Protein AF-A0A7V5U474-F1 (afdb_monomer)

Secondary structure (DSSP, 8-state):
-HHHHHHHHHHHHHHHHHHHHHHTTTS-HHHHHT--PPPPPPPSSTT-GGGG-EEEE--TT--HHHHHHHHHHHHHHT-SEEEEEGGGHHHHHHHTTT-SPEEEEESSTTT--S-HHHHHHHHHHHHHTT-

Radius of gyration: 19.04 Å; Cα contacts (8 Å, |Δi|>4): 160; chains: 1; bounding box: 46×39×51 Å

Mean predicted aligned error: 8.3 Å

Foldseek 3Di:
DVVVVVVVVVVVVVVVVVVVVVLCVVVPVVVVVPQDDAAFDDDPDPVLCQSVDAQEDEPPPQDLVNLLVSLVVNQVSVHREYEYALVCLLSSQVSQPPGSYFYDYDFCPDPVPDDPSSRVVSVSSSVVSGD

Nearest PDB structures (foldseek):
  5h91-assembly1_B  TM=9.884E-01  e=5.846E-09  Levilactobacillus brevis
  4xbs-assembly1_B  TM=9.890E-01  e=9.710E-09  Levilactobacillus brevis ATCC 14869 = DSM 20054
  8qps-assembly1_B  TM=9.932E-01  e=2.514E-08  Geobacillus sp.
  3r12-assembly1_B  TM=7.529E-01  e=5.149E-09  Thermotoga maritima
  3oa3-assembly1_A  TM=8.703E-01  e=3.608E-07  Coccidioides immitis

pLDDT: mean 87.11, std 13.23, range [56.41, 98.62]

Solvent-accessible surface area (backbone atoms only — not comparable to full-atom values): 7391 Å² total; per-residue (Å²): 111,74,65,58,53,52,50,54,54,49,51,52,51,50,54,49,52,50,49,52,52,59,58,42,64,74,51,60,64,66,59,66,73,70,56,82,83,78,74,61,47,70,54,91,50,90,86,38,55,38,27,72,35,64,51,70,56,72,61,90,86,62,46,72,69,53,54,51,49,52,42,52,49,30,60,74,62,50,20,15,26,36,34,28,47,46,91,46,26,45,60,40,28,63,67,35,61,96,51,70,36,35,38,38,63,55,64,49,67,90,79,58,81,68,59,72,64,60,38,52,52,47,46,52,50,22,43,76,35,51,63

Structure (mmCIF, N/CA/C/O backbone):
data_AF-A0A7V5U474-F1
#
_entry.id   AF-A0A7V5U474-F1
#
loop_
_ato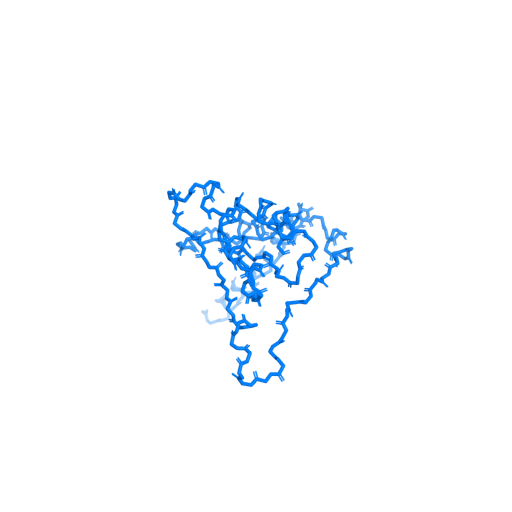m_site.group_PDB
_atom_site.id
_atom_site.type_symbol
_atom_site.label_atom_id
_atom_site.label_alt_id
_atom_site.label_comp_id
_atom_site.label_asym_id
_atom_site.label_entity_id
_atom_site.label_seq_id
_atom_site.pdbx_PDB_ins_code
_atom_site.Cartn_x
_atom_site.Cartn_y
_atom_site.Cartn_z
_atom_site.occupancy
_atom_site.B_iso_or_equiv
_atom_site.auth_seq_id
_atom_site.auth_comp_id
_atom_site.auth_asym_id
_atom_site.auth_atom_id
_atom_site.pdbx_PDB_model_num
ATOM 1 N N . MET A 1 1 ? 22.999 -22.699 -35.856 1.00 69.81 1 MET A N 1
ATOM 2 C CA . MET A 1 1 ? 21.796 -21.844 -35.731 1.00 69.81 1 MET A CA 1
ATOM 3 C C . MET A 1 1 ? 20.975 -22.096 -34.461 1.00 69.81 1 MET A C 1
ATOM 5 O O . MET A 1 1 ? 20.915 -21.202 -33.635 1.00 69.81 1 MET A O 1
ATOM 9 N N . ARG A 1 2 ? 20.341 -23.266 -34.240 1.00 74.50 2 ARG A N 1
ATOM 10 C CA . ARG A 1 2 ? 19.509 -23.494 -33.028 1.00 74.50 2 ARG A CA 1
ATOM 11 C C . ARG A 1 2 ? 20.312 -23.524 -31.719 1.00 74.50 2 ARG A C 1
ATOM 13 O O . ARG A 1 2 ? 19.852 -22.980 -30.723 1.00 74.50 2 ARG A O 1
ATOM 20 N N . GLU A 1 3 ? 21.488 -24.148 -31.722 1.00 76.75 3 GLU A N 1
ATOM 21 C CA . GLU A 1 3 ? 22.343 -24.226 -30.527 1.00 76.75 3 GLU A CA 1
ATOM 22 C C . GLU A 1 3 ? 22.971 -22.875 -30.168 1.00 76.75 3 GLU A C 1
ATOM 24 O O . GLU A 1 3 ? 22.943 -22.491 -29.006 1.00 76.75 3 GLU A O 1
ATOM 29 N N . GLU A 1 4 ? 23.408 -22.098 -31.163 1.00 76.31 4 GLU A N 1
ATOM 30 C CA . GLU A 1 4 ? 23.929 -20.735 -30.964 1.00 76.31 4 GLU A CA 1
ATOM 31 C C . GLU A 1 4 ? 22.885 -19.807 -30.324 1.00 76.31 4 GLU A C 1
ATOM 33 O O . GLU A 1 4 ? 23.200 -19.088 -29.382 1.00 76.31 4 GLU A O 1
ATOM 38 N N . ILE A 1 5 ? 21.620 -19.882 -30.762 1.00 71.88 5 ILE A N 1
ATOM 39 C CA . ILE A 1 5 ? 20.517 -19.104 -30.171 1.00 71.88 5 ILE A CA 1
ATOM 40 C C . ILE A 1 5 ? 20.265 -19.519 -28.714 1.00 71.88 5 ILE A C 1
ATOM 42 O O . ILE A 1 5 ? 20.031 -18.669 -27.856 1.00 71.88 5 ILE A O 1
ATOM 46 N N . LEU A 1 6 ? 20.303 -20.820 -28.407 1.00 69.19 6 LEU A N 1
ATOM 47 C CA . LEU A 1 6 ? 20.119 -21.307 -27.035 1.00 69.19 6 LEU A CA 1
ATOM 48 C C . LEU A 1 6 ? 21.267 -20.872 -26.119 1.00 69.19 6 LEU A C 1
ATOM 50 O O . LEU A 1 6 ? 21.027 -20.528 -24.962 1.00 69.19 6 LEU A O 1
ATOM 54 N N . GLN A 1 7 ? 22.488 -20.843 -26.644 1.00 73.19 7 GLN A N 1
ATOM 55 C CA . GLN A 1 7 ? 23.671 -20.405 -25.919 1.00 73.19 7 GLN A CA 1
ATOM 56 C C . GLN A 1 7 ? 23.636 -18.892 -25.661 1.00 73.19 7 GLN A C 1
ATOM 58 O O . GLN A 1 7 ? 23.848 -18.472 -24.526 1.00 73.19 7 GLN A O 1
ATOM 63 N N . GLU A 1 8 ? 23.240 -18.078 -26.645 1.00 70.25 8 GLU A N 1
ATOM 64 C CA . GLU A 1 8 ? 23.061 -16.628 -26.474 1.00 70.25 8 GLU A CA 1
ATOM 65 C C . GLU A 1 8 ? 21.942 -16.293 -25.466 1.00 70.25 8 GLU A C 1
ATOM 67 O O . GLU A 1 8 ? 22.097 -15.412 -24.620 1.00 70.25 8 GLU A O 1
ATOM 72 N N . LEU A 1 9 ? 20.827 -17.034 -25.488 1.00 63.16 9 LEU A N 1
ATOM 73 C CA . LEU A 1 9 ? 19.745 -16.886 -24.505 1.00 63.16 9 LEU A CA 1
ATOM 74 C C . LEU A 1 9 ? 20.162 -17.317 -23.091 1.00 63.16 9 LEU A C 1
ATOM 76 O O . LEU A 1 9 ? 19.681 -16.735 -22.117 1.00 63.16 9 LEU A O 1
ATOM 80 N N . SER A 1 10 ? 21.029 -18.326 -22.966 1.00 68.06 10 SER A N 1
ATOM 81 C CA . SER A 1 10 ? 21.573 -18.769 -21.676 1.00 68.06 10 SER A CA 1
ATOM 82 C C .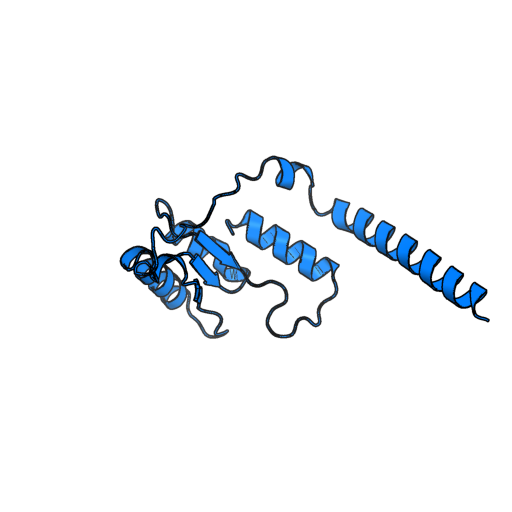 SER A 1 10 ? 22.515 -17.722 -21.085 1.00 68.06 10 SER A C 1
ATOM 84 O O . SER A 1 10 ? 22.336 -17.336 -19.932 1.00 68.06 10 SER A O 1
ATOM 86 N N . VAL A 1 11 ? 23.439 -17.195 -21.896 1.00 72.38 11 VAL A N 1
ATOM 87 C CA . VAL A 1 11 ? 24.363 -16.121 -21.497 1.00 72.38 11 VAL A CA 1
ATOM 88 C C . VAL A 1 11 ? 23.585 -14.875 -21.070 1.00 72.38 11 VAL A C 1
ATOM 90 O O . VAL A 1 11 ? 23.810 -14.352 -19.983 1.00 72.38 11 VAL A O 1
ATOM 93 N N . ARG A 1 12 ? 22.573 -14.456 -21.844 1.00 68.12 12 ARG A N 1
ATOM 94 C CA . ARG A 1 12 ? 21.710 -13.325 -21.458 1.00 68.12 12 ARG A CA 1
ATOM 95 C C . ARG A 1 12 ? 20.947 -13.570 -20.156 1.00 68.12 12 ARG A C 1
ATOM 97 O O . ARG A 1 12 ? 20.745 -12.629 -19.395 1.00 68.12 12 ARG A O 1
ATOM 104 N N . LYS A 1 13 ? 20.496 -14.799 -19.880 1.00 63.06 13 LYS A N 1
ATOM 105 C CA . LYS A 1 13 ? 19.838 -15.131 -18.602 1.00 63.06 13 LYS A CA 1
ATOM 106 C C . LYS A 1 13 ? 20.790 -14.992 -17.417 1.00 63.06 13 LYS A C 1
ATOM 108 O O . LYS A 1 13 ? 20.372 -14.474 -16.382 1.00 63.06 13 LYS A O 1
ATOM 113 N N . GLU A 1 14 ? 22.031 -15.446 -17.562 1.00 65.88 14 GLU A N 1
ATOM 114 C CA . GLU A 1 14 ? 23.060 -15.325 -16.524 1.00 65.88 14 GLU A CA 1
ATOM 115 C C . GLU A 1 14 ? 23.449 -13.860 -16.299 1.00 65.88 14 GLU A C 1
ATOM 117 O O . GLU A 1 14 ? 23.386 -13.392 -15.164 1.00 65.88 14 GLU A O 1
ATOM 122 N N . GLU A 1 15 ? 23.694 -13.093 -17.365 1.00 67.62 15 GLU A N 1
ATOM 123 C CA . GLU A 1 15 ? 23.988 -11.656 -17.279 1.00 67.62 15 GLU A CA 1
ATOM 124 C C . GLU A 1 15 ? 22.850 -10.858 -16.627 1.00 67.62 15 GLU A C 1
ATOM 126 O O . GLU A 1 15 ? 23.096 -9.994 -15.784 1.00 67.62 15 GLU A O 1
ATOM 131 N N . ILE A 1 16 ? 21.591 -11.150 -16.976 1.00 61.38 16 ILE A N 1
ATOM 132 C CA . ILE A 1 16 ? 20.426 -10.528 -16.333 1.00 61.38 16 ILE A CA 1
ATOM 133 C C . ILE A 1 16 ? 20.369 -10.925 -14.856 1.00 61.38 16 ILE A C 1
ATOM 135 O O . ILE A 1 16 ? 20.165 -10.060 -14.011 1.00 61.38 16 ILE A O 1
ATOM 139 N N . SER A 1 17 ? 20.568 -12.202 -14.518 1.00 59.78 17 SER A N 1
ATOM 140 C CA . SER A 1 17 ? 20.565 -12.670 -13.126 1.00 59.78 17 SER A CA 1
ATOM 141 C C . SER A 1 17 ? 21.649 -11.990 -12.287 1.00 59.78 17 SER A C 1
ATOM 143 O O . SER A 1 17 ? 21.394 -11.625 -11.138 1.00 59.78 17 SER A O 1
ATOM 145 N N . ASP A 1 18 ? 22.847 -11.814 -12.836 1.00 66.19 18 ASP A N 1
ATOM 146 C CA . ASP A 1 18 ? 23.967 -11.200 -12.128 1.00 66.19 18 ASP A CA 1
ATOM 147 C C . ASP A 1 18 ? 23.783 -9.688 -11.978 1.00 66.19 18 ASP A C 1
ATOM 149 O O . ASP A 1 18 ? 23.964 -9.173 -10.875 1.00 66.19 18 ASP A O 1
ATOM 153 N N . ARG A 1 19 ? 23.282 -8.992 -13.010 1.00 62.62 19 ARG A N 1
ATOM 154 C CA . ARG A 1 19 ? 22.904 -7.570 -12.910 1.00 62.62 19 ARG A CA 1
ATOM 155 C C . ARG A 1 19 ? 21.774 -7.346 -11.915 1.00 62.62 19 ARG A C 1
ATOM 157 O O . ARG A 1 19 ? 21.907 -6.500 -11.039 1.00 62.62 19 ARG A O 1
ATOM 164 N N . VAL A 1 20 ? 20.725 -8.171 -11.966 1.00 60.16 20 VAL A N 1
ATOM 165 C CA . VAL A 1 20 ? 19.656 -8.192 -10.958 1.00 60.16 20 VAL A CA 1
ATOM 166 C C . VAL A 1 20 ? 20.253 -8.400 -9.567 1.00 60.16 20 VAL A C 1
ATOM 168 O O . VAL A 1 20 ? 19.856 -7.717 -8.632 1.00 60.16 20 VAL A O 1
ATOM 171 N N . ARG A 1 21 ? 21.203 -9.327 -9.389 1.00 61.56 21 ARG A N 1
ATOM 172 C CA . ARG A 1 21 ? 21.815 -9.615 -8.083 1.00 61.56 21 ARG A CA 1
ATOM 173 C C . ARG A 1 21 ? 22.671 -8.455 -7.575 1.00 61.56 21 ARG A C 1
ATOM 175 O O . ARG A 1 21 ? 22.621 -8.183 -6.377 1.00 61.56 21 ARG A O 1
ATOM 182 N N . ASP A 1 22 ? 23.410 -7.788 -8.454 1.00 63.22 22 ASP A N 1
ATOM 183 C CA . ASP A 1 22 ? 24.240 -6.627 -8.138 1.00 63.22 22 ASP A CA 1
ATOM 184 C C . ASP A 1 22 ? 23.406 -5.379 -7.842 1.00 63.22 22 ASP A C 1
ATOM 186 O O . ASP A 1 22 ? 23.665 -4.687 -6.861 1.00 63.22 22 ASP A O 1
ATOM 190 N N . GLU A 1 23 ? 22.339 -5.137 -8.597 1.00 56.41 23 GLU A N 1
ATOM 191 C CA . GLU A 1 23 ? 21.379 -4.061 -8.335 1.00 56.41 23 GLU A CA 1
ATOM 192 C C . GLU A 1 23 ? 20.546 -4.362 -7.077 1.00 56.41 23 GLU A C 1
ATOM 194 O O . GLU A 1 23 ? 20.281 -3.472 -6.272 1.00 56.41 23 GLU A O 1
ATOM 199 N N . LEU A 1 24 ? 20.237 -5.635 -6.805 1.00 56.62 24 LEU A N 1
ATOM 200 C CA . LEU A 1 24 ? 19.668 -6.084 -5.531 1.00 56.62 24 LEU A CA 1
ATOM 201 C C . LEU A 1 24 ? 20.635 -5.922 -4.351 1.00 56.62 24 LEU A C 1
ATOM 203 O O . LEU A 1 24 ? 20.166 -6.033 -3.225 1.00 56.62 24 LEU A O 1
ATOM 207 N N . LYS A 1 25 ? 21.937 -5.643 -4.537 1.00 60.44 25 LYS A N 1
ATOM 208 C CA . LYS A 1 25 ? 22.806 -5.230 -3.413 1.00 60.44 25 LYS A CA 1
ATOM 209 C C . LYS A 1 25 ? 22.398 -3.858 -2.861 1.00 60.44 25 LYS A C 1
ATOM 211 O O . LYS A 1 25 ? 22.679 -3.581 -1.700 1.00 60.44 25 LYS A O 1
ATOM 216 N N . ILE A 1 26 ? 21.702 -3.031 -3.653 1.00 56.56 26 ILE A N 1
ATOM 217 C CA . ILE A 1 26 ? 21.086 -1.763 -3.211 1.00 56.56 26 ILE A CA 1
ATOM 218 C C . ILE A 1 26 ? 19.874 -2.043 -2.308 1.00 56.56 26 ILE A C 1
ATOM 220 O O . ILE A 1 26 ? 19.578 -1.290 -1.378 1.00 56.56 26 ILE A O 1
ATOM 224 N N . ILE A 1 27 ? 19.173 -3.149 -2.558 1.00 62.59 27 ILE A N 1
ATOM 225 C CA . ILE A 1 27 ? 18.064 -3.614 -1.731 1.00 62.59 27 ILE A CA 1
ATOM 226 C C . ILE A 1 27 ? 18.656 -4.434 -0.589 1.00 62.59 27 ILE A C 1
ATOM 228 O O . ILE A 1 27 ? 18.936 -5.623 -0.723 1.00 62.59 27 ILE A O 1
ATOM 232 N N . ASP A 1 28 ? 18.853 -3.780 0.552 1.00 67.00 28 ASP A N 1
ATOM 233 C CA . ASP A 1 28 ? 19.302 -4.439 1.772 1.00 67.00 28 ASP A CA 1
ATOM 234 C C . ASP A 1 28 ? 18.416 -5.658 2.089 1.00 67.00 28 ASP A C 1
ATOM 236 O O . ASP A 1 28 ? 17.275 -5.541 2.535 1.00 67.00 28 ASP A O 1
ATOM 240 N N . ARG A 1 29 ? 18.939 -6.859 1.826 1.00 66.75 29 ARG A N 1
ATOM 241 C CA . ARG A 1 29 ? 18.209 -8.113 2.040 1.00 66.75 29 ARG A CA 1
ATOM 242 C C . ARG A 1 29 ? 18.002 -8.419 3.519 1.00 66.75 29 ARG A C 1
ATOM 244 O O . ARG A 1 29 ? 17.159 -9.261 3.826 1.00 66.75 29 ARG A O 1
ATOM 251 N N . SER A 1 30 ? 18.758 -7.786 4.420 1.00 70.56 30 SER A N 1
ATOM 252 C CA . SER A 1 30 ? 18.538 -7.937 5.860 1.00 70.56 30 SER A CA 1
ATOM 253 C C . SER A 1 30 ? 17.176 -7.363 6.254 1.00 70.56 30 SER A C 1
ATOM 255 O O . SER A 1 30 ? 16.409 -8.044 6.926 1.00 70.56 30 SER A O 1
ATOM 257 N N . PHE A 1 31 ? 16.792 -6.223 5.668 1.00 69.62 31 PHE A N 1
ATOM 258 C CA . PHE A 1 31 ? 15.483 -5.603 5.873 1.00 69.62 31 PHE A CA 1
ATOM 259 C C . PHE A 1 31 ? 14.309 -6.546 5.555 1.00 69.62 31 PHE A C 1
ATOM 261 O O . PHE A 1 31 ? 13.336 -6.593 6.301 1.00 69.62 31 PHE A O 1
ATOM 268 N N . ILE A 1 32 ? 14.398 -7.333 4.475 1.00 68.50 32 ILE A N 1
ATOM 269 C CA . ILE A 1 32 ? 13.326 -8.271 4.095 1.00 68.50 32 ILE A CA 1
ATOM 270 C C . ILE A 1 32 ? 13.161 -9.383 5.142 1.00 68.50 32 ILE A C 1
ATOM 272 O O . ILE A 1 32 ? 12.043 -9.834 5.380 1.00 68.50 32 ILE A O 1
ATOM 276 N N . LYS A 1 33 ? 14.252 -9.830 5.777 1.00 72.75 33 LYS A N 1
ATOM 277 C CA . LYS A 1 33 ? 14.204 -10.897 6.791 1.00 72.75 33 LYS A CA 1
ATOM 278 C C . LYS A 1 33 ? 13.511 -10.452 8.075 1.00 72.75 33 LYS A C 1
ATOM 280 O O . LYS A 1 33 ? 12.851 -11.270 8.709 1.00 72.75 33 LYS A O 1
ATOM 285 N N . ASP A 1 34 ? 13.637 -9.175 8.418 1.00 75.06 34 ASP A N 1
ATOM 286 C CA . ASP A 1 34 ? 13.086 -8.607 9.651 1.00 75.06 34 ASP A CA 1
ATOM 287 C C . ASP A 1 34 ? 11.667 -8.043 9.468 1.00 75.06 34 ASP A C 1
ATOM 289 O O . ASP A 1 34 ? 11.046 -7.554 10.418 1.00 75.06 34 ASP A O 1
ATOM 293 N N . LEU A 1 35 ? 11.126 -8.119 8.247 1.00 74.19 35 LEU A N 1
ATOM 294 C CA . LEU A 1 35 ? 9.812 -7.591 7.926 1.00 74.19 35 LEU A CA 1
ATOM 295 C C . LEU A 1 35 ? 8.709 -8.373 8.654 1.00 74.19 35 LEU A C 1
ATOM 297 O O . LEU A 1 35 ? 8.513 -9.575 8.458 1.00 74.19 35 LEU A O 1
ATOM 301 N N . LYS A 1 36 ? 7.923 -7.666 9.467 1.00 76.56 36 LYS A N 1
ATOM 302 C CA . LYS A 1 36 ? 6.741 -8.230 10.124 1.00 76.56 36 LYS A CA 1
ATOM 303 C C . LYS A 1 36 ? 5.564 -8.229 9.157 1.00 76.56 36 LYS A C 1
ATOM 305 O O . LYS A 1 36 ? 4.873 -7.226 9.009 1.00 76.56 36 LYS A O 1
ATOM 310 N N . ILE A 1 37 ? 5.321 -9.371 8.525 1.00 79.31 37 ILE A N 1
ATOM 311 C CA . ILE A 1 37 ? 4.202 -9.535 7.595 1.00 79.31 37 ILE A CA 1
ATOM 312 C C . ILE A 1 37 ? 2.885 -9.564 8.375 1.00 79.31 37 ILE A C 1
ATOM 314 O O . ILE A 1 37 ? 2.627 -10.477 9.165 1.00 79.31 37 ILE A O 1
ATOM 318 N N . ARG A 1 38 ? 2.027 -8.575 8.117 1.00 84.81 38 ARG A N 1
ATOM 319 C CA . ARG A 1 38 ? 0.630 -8.581 8.559 1.00 84.81 38 ARG A CA 1
ATOM 320 C C . ARG A 1 38 ? -0.209 -9.341 7.536 1.00 84.81 38 ARG A C 1
ATOM 322 O O . ARG A 1 38 ? 0.059 -9.300 6.340 1.00 84.81 38 ARG A O 1
ATOM 329 N N . LYS A 1 39 ? -1.228 -10.055 8.007 1.00 86.00 39 LYS A N 1
ATOM 330 C CA . LYS A 1 39 ? -2.212 -10.700 7.133 1.00 86.00 39 LYS A CA 1
ATOM 331 C C . LYS A 1 39 ? -3.450 -9.823 7.077 1.00 86.00 39 LYS A C 1
ATOM 333 O O . LYS A 1 39 ? -3.920 -9.394 8.128 1.00 86.00 39 LYS A O 1
ATOM 338 N N . ALA A 1 40 ? -3.953 -9.575 5.871 1.00 85.25 40 ALA A N 1
ATOM 339 C CA . ALA A 1 40 ? -5.236 -8.911 5.703 1.00 85.25 40 ALA A CA 1
ATOM 340 C C . ALA A 1 40 ? -6.337 -9.742 6.372 1.00 85.25 40 ALA A C 1
ATOM 342 O O . ALA A 1 40 ? -6.240 -10.977 6.456 1.00 85.25 40 ALA A O 1
ATOM 343 N N . ARG A 1 41 ? -7.379 -9.050 6.836 1.00 86.62 41 ARG A N 1
ATOM 344 C CA . ARG A 1 41 ? -8.610 -9.675 7.320 1.00 86.62 41 ARG A CA 1
ATOM 345 C C . ARG A 1 41 ? -9.131 -10.648 6.258 1.00 86.62 41 ARG A C 1
ATOM 347 O O . ARG A 1 41 ? -9.146 -10.329 5.074 1.00 86.62 41 ARG A O 1
ATOM 354 N N . ARG A 1 42 ? -9.527 -11.849 6.682 1.00 87.25 42 ARG A N 1
ATOM 355 C CA . ARG A 1 42 ? -10.188 -12.834 5.815 1.00 87.25 42 ARG A CA 1
ATOM 356 C C . ARG A 1 42 ? -11.692 -12.799 6.071 1.00 87.25 42 ARG A C 1
ATOM 358 O O . ARG A 1 42 ? -12.067 -12.557 7.217 1.00 87.25 42 ARG A O 1
ATOM 365 N N . PRO A 1 43 ? -12.526 -13.072 5.057 1.00 90.69 43 PRO A N 1
ATOM 366 C CA . PRO A 1 43 ? -13.960 -13.190 5.264 1.00 90.69 43 PRO A CA 1
ATOM 367 C C . PRO A 1 43 ? -14.274 -14.356 6.206 1.00 90.69 43 PRO A C 1
ATOM 369 O O . PRO A 1 43 ? -13.727 -15.451 6.055 1.00 90.69 43 PRO A O 1
ATOM 372 N N . GLU A 1 44 ? -15.171 -14.124 7.162 1.00 86.81 44 GLU A N 1
ATOM 373 C CA . GLU A 1 44 ? -15.673 -15.161 8.081 1.00 86.81 44 GLU A CA 1
ATOM 374 C C . GLU A 1 44 ? -16.762 -16.046 7.440 1.00 86.81 44 GLU A C 1
ATOM 376 O O . GLU A 1 44 ? -17.075 -17.124 7.942 1.00 86.81 44 GLU A O 1
ATOM 381 N N . GLY A 1 45 ? -17.316 -15.615 6.303 1.00 87.94 45 GLY A N 1
ATOM 382 C CA . GLY A 1 45 ? -18.351 -16.304 5.534 1.00 87.94 45 GLY A CA 1
ATOM 383 C C . GLY A 1 45 ? -18.730 -15.513 4.279 1.00 87.94 45 GLY A C 1
ATOM 384 O O . GLY A 1 45 ? -18.154 -14.460 4.009 1.00 87.94 45 GLY A O 1
ATOM 385 N N . TYR A 1 46 ? -19.706 -16.002 3.507 1.00 87.25 46 TYR A N 1
ATOM 386 C CA . TYR A 1 46 ? -20.137 -15.358 2.254 1.00 87.25 46 TYR A CA 1
ATOM 387 C C . TYR A 1 46 ? -20.730 -13.953 2.445 1.00 87.25 46 TYR A C 1
ATOM 389 O O . TYR A 1 46 ? -20.664 -13.138 1.527 1.00 87.25 46 TYR A O 1
ATOM 397 N N . ASP A 1 47 ? -21.257 -13.657 3.634 1.00 90.12 47 ASP A N 1
ATOM 398 C CA . ASP A 1 47 ? -21.887 -12.370 3.944 1.00 90.12 47 ASP A CA 1
ATOM 399 C C . ASP A 1 47 ? -20.860 -11.263 4.263 1.00 90.12 47 ASP A C 1
ATOM 401 O O . ASP A 1 47 ? -21.181 -10.075 4.218 1.00 90.12 47 ASP A O 1
ATOM 405 N N . ASP A 1 48 ? -19.600 -11.621 4.543 1.00 93.19 48 ASP A N 1
ATOM 406 C CA . ASP A 1 48 ? -18.529 -10.687 4.920 1.00 93.19 48 ASP A CA 1
ATOM 407 C C . ASP A 1 48 ? -17.754 -10.172 3.700 1.00 93.19 48 ASP A C 1
ATOM 409 O O . ASP A 1 48 ? -16.531 -10.281 3.588 1.00 93.19 48 ASP A O 1
ATOM 413 N N . ILE A 1 49 ? -18.493 -9.588 2.759 1.00 94.56 49 ILE A N 1
ATOM 414 C CA . ILE A 1 49 ? -17.940 -9.053 1.507 1.00 94.56 49 ILE A CA 1
ATOM 415 C C . ILE A 1 49 ? -16.930 -7.928 1.784 1.00 94.56 49 ILE A C 1
ATOM 417 O O . ILE A 1 49 ? -15.989 -7.741 1.018 1.00 94.56 49 ILE A O 1
ATOM 421 N N . ALA A 1 50 ? -17.071 -7.204 2.898 1.00 95.94 50 ALA A N 1
ATOM 422 C CA . ALA A 1 50 ? -16.151 -6.134 3.279 1.00 95.94 50 ALA A CA 1
ATOM 423 C C . ALA A 1 50 ? -14.692 -6.614 3.365 1.00 95.94 50 ALA A C 1
ATOM 425 O O . ALA A 1 50 ? -13.798 -5.946 2.848 1.00 95.94 50 ALA A O 1
ATOM 426 N N . ALA A 1 51 ? -14.449 -7.807 3.919 1.00 95.94 51 ALA A N 1
ATOM 427 C CA . ALA A 1 51 ? -13.115 -8.406 4.013 1.00 95.94 51 ALA A CA 1
ATOM 428 C C . ALA A 1 51 ? -12.512 -8.836 2.657 1.00 95.94 51 ALA A C 1
ATOM 430 O O . ALA A 1 51 ? -11.424 -9.406 2.627 1.00 95.94 51 ALA A O 1
ATOM 431 N N . LEU A 1 52 ? -13.202 -8.577 1.541 1.00 95.19 52 LEU A N 1
ATOM 432 C CA . LEU A 1 52 ? -12.735 -8.821 0.174 1.00 95.19 52 LEU A CA 1
ATOM 433 C C . LEU A 1 52 ? -12.488 -7.528 -0.619 1.00 95.19 52 LEU A C 1
ATOM 435 O O . LEU A 1 52 ? -12.091 -7.598 -1.780 1.00 95.19 52 LEU A O 1
ATOM 439 N N . ILE A 1 53 ? -12.761 -6.358 -0.034 1.00 96.88 53 ILE A N 1
ATOM 440 C CA . ILE A 1 53 ? -12.696 -5.075 -0.739 1.00 96.88 53 ILE A CA 1
ATOM 441 C C . ILE A 1 53 ? -11.335 -4.408 -0.530 1.00 96.88 53 ILE A C 1
ATOM 443 O O . ILE A 1 53 ? -10.932 -4.140 0.604 1.00 96.88 53 ILE A O 1
ATOM 447 N N . ASP A 1 54 ? -10.701 -4.051 -1.648 1.00 98.12 54 ASP A N 1
ATOM 448 C CA . ASP A 1 54 ? -9.564 -3.133 -1.710 1.00 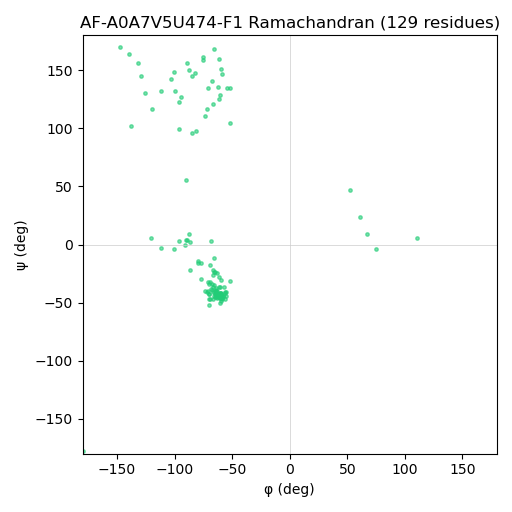98.12 54 ASP A CA 1
ATOM 449 C C . ASP A 1 54 ? -10.077 -1.724 -2.041 1.00 98.12 54 ASP A C 1
ATOM 451 O O . ASP A 1 54 ? -10.379 -1.392 -3.195 1.00 98.12 54 ASP A O 1
ATOM 455 N N . HIS A 1 55 ? -10.220 -0.872 -1.023 1.00 98.31 55 HIS A N 1
ATOM 456 C CA . HIS A 1 55 ? -10.738 0.482 -1.226 1.00 98.31 55 HIS A CA 1
ATOM 457 C C . HIS A 1 55 ? -9.681 1.348 -1.904 1.00 98.31 55 HIS A C 1
ATOM 459 O O . HIS A 1 55 ? -8.629 1.635 -1.337 1.00 98.31 55 HIS A O 1
ATOM 465 N N . THR A 1 56 ? -9.923 1.707 -3.160 1.00 98.62 56 THR A N 1
ATOM 466 C CA . THR A 1 56 ? -8.859 2.120 -4.079 1.00 98.62 56 THR A CA 1
ATOM 467 C C . THR A 1 56 ? -8.940 3.602 -4.428 1.00 98.62 56 THR A C 1
ATOM 469 O O . THR A 1 56 ? -9.986 4.098 -4.849 1.00 98.62 56 THR A O 1
ATOM 472 N N . ILE A 1 57 ? -7.806 4.305 -4.353 1.00 98.44 57 ILE A N 1
ATOM 473 C CA . ILE A 1 57 ? -7.647 5.664 -4.881 1.00 98.44 57 ILE A CA 1
ATOM 474 C C . ILE A 1 57 ? -6.305 5.830 -5.605 1.00 98.44 57 ILE A C 1
ATOM 476 O O . ILE A 1 57 ? -5.248 6.013 -5.007 1.00 98.44 57 ILE A O 1
ATOM 480 N N . LEU A 1 58 ? -6.370 5.790 -6.939 1.00 98.44 58 LEU A N 1
ATOM 481 C CA . LEU A 1 58 ? -5.205 5.870 -7.833 1.00 98.44 58 LEU A CA 1
ATOM 482 C C . LEU A 1 58 ? -5.254 7.062 -8.798 1.00 98.44 58 LEU A C 1
ATOM 484 O O . LEU A 1 58 ? -4.384 7.185 -9.659 1.00 98.44 58 LEU A O 1
ATOM 488 N N . LYS A 1 59 ? -6.257 7.943 -8.666 1.00 97.69 59 LYS A N 1
ATOM 489 C CA . LYS A 1 59 ? -6.350 9.161 -9.484 1.00 97.69 59 LYS A CA 1
ATOM 490 C C . LYS A 1 59 ? -5.111 10.035 -9.236 1.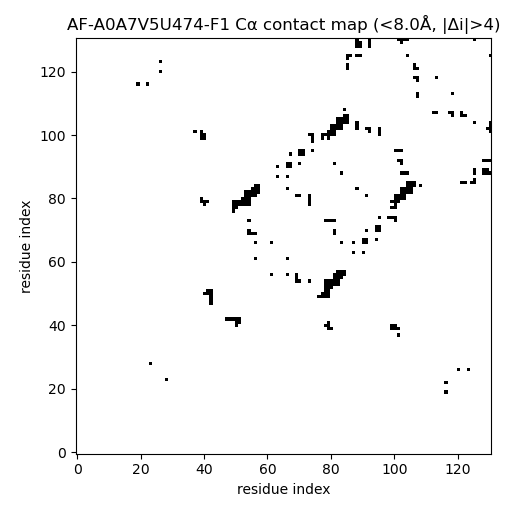00 97.69 59 LYS A C 1
ATOM 492 O O . LYS A 1 59 ? -4.820 10.304 -8.070 1.00 97.69 59 LYS A O 1
ATOM 497 N N . PRO A 1 60 ? -4.392 10.481 -10.278 1.00 95.25 60 PRO A N 1
ATOM 498 C CA . PRO A 1 60 ? -3.179 11.275 -10.094 1.00 95.25 60 PRO A CA 1
ATOM 499 C C . PRO A 1 60 ? -3.457 12.646 -9.461 1.00 95.25 60 PRO A C 1
ATOM 501 O O . PRO A 1 60 ? -2.586 13.195 -8.797 1.00 95.25 60 PRO A O 1
ATOM 504 N N . GLU A 1 61 ? -4.678 13.169 -9.594 1.00 96.94 61 GLU A N 1
ATOM 505 C CA . GLU A 1 61 ? -5.118 14.428 -8.984 1.00 96.94 61 GLU A CA 1
ATOM 506 C C . GLU A 1 61 ? -5.656 14.255 -7.552 1.00 96.94 61 GLU A C 1
ATOM 508 O O . GLU A 1 61 ? -6.129 15.222 -6.954 1.00 96.94 61 GLU A O 1
ATOM 513 N N . ALA A 1 62 ? -5.635 13.037 -6.993 1.00 97.50 62 ALA A N 1
ATOM 514 C CA . ALA A 1 62 ? -6.125 12.783 -5.642 1.00 97.50 62 ALA A CA 1
ATOM 515 C C . ALA A 1 62 ? -5.321 13.577 -4.606 1.00 97.50 62 ALA A C 1
ATOM 517 O O . ALA A 1 62 ? -4.098 13.457 -4.509 1.00 97.50 62 ALA A O 1
ATOM 518 N N . SER A 1 63 ? -6.023 14.360 -3.789 1.00 98.25 63 SER A N 1
ATOM 519 C CA . SER A 1 63 ? -5.398 15.111 -2.705 1.00 98.25 63 SER A CA 1
ATOM 520 C C . SER A 1 63 ? -5.039 14.201 -1.523 1.00 98.25 63 SER A C 1
ATOM 522 O O . SER A 1 63 ? -5.618 13.130 -1.332 1.00 98.25 63 SER A O 1
ATOM 524 N N . ILE A 1 64 ? -4.145 14.666 -0.645 1.00 98.12 64 ILE A N 1
ATOM 525 C CA . ILE A 1 64 ? -3.863 13.982 0.632 1.00 98.12 64 ILE A CA 1
ATOM 526 C C . ILE A 1 64 ? -5.147 13.821 1.466 1.00 98.12 64 ILE A C 1
ATOM 528 O O . ILE A 1 64 ? -5.334 12.796 2.121 1.00 98.12 64 ILE A O 1
ATOM 532 N N . SER A 1 65 ? -6.051 14.808 1.436 1.00 98.50 65 SER A N 1
ATOM 533 C CA . SER A 1 65 ? -7.348 14.715 2.115 1.00 98.50 65 SER A CA 1
ATOM 534 C C . SER A 1 65 ? -8.236 13.616 1.539 1.00 98.50 65 SER A C 1
ATOM 536 O O . SER A 1 65 ? -8.900 12.927 2.310 1.00 98.50 65 SER A O 1
ATOM 538 N N . ASP A 1 66 ? -8.217 13.397 0.222 1.00 98.56 66 ASP A N 1
ATOM 539 C CA . ASP A 1 66 ? -8.954 12.291 -0.395 1.00 98.56 66 ASP A CA 1
ATOM 540 C C . ASP A 1 66 ? -8.396 10.937 0.033 1.00 98.56 66 ASP A C 1
ATOM 542 O O . ASP A 1 66 ? -9.162 10.050 0.403 1.00 98.56 66 ASP A O 1
ATOM 546 N N . VAL A 1 67 ? -7.068 10.794 0.042 1.00 98.50 67 VAL A N 1
ATOM 547 C CA . VAL A 1 67 ? -6.388 9.569 0.490 1.00 98.50 67 VAL A CA 1
ATOM 548 C C . VAL A 1 67 ? -6.744 9.246 1.943 1.00 98.50 67 VAL A C 1
ATOM 550 O O . VAL A 1 67 ? -7.124 8.117 2.252 1.00 98.50 67 VAL A O 1
ATOM 553 N N . LYS A 1 68 ? -6.689 10.241 2.839 1.00 98.38 68 LYS A N 1
ATOM 554 C CA . LYS A 1 68 ? -7.073 10.062 4.248 1.00 98.38 68 LYS A CA 1
ATOM 555 C C . LYS A 1 68 ? -8.553 9.724 4.405 1.00 98.38 68 LYS A C 1
ATOM 557 O O . LYS A 1 68 ? -8.888 8.843 5.188 1.00 98.38 68 LYS A O 1
ATOM 562 N N . ARG A 1 69 ? -9.436 10.379 3.647 1.00 98.62 69 ARG A N 1
ATOM 563 C CA . ARG A 1 69 ? -10.874 10.080 3.658 1.00 98.62 69 ARG A CA 1
ATOM 564 C C . ARG A 1 69 ? -11.142 8.623 3.271 1.00 98.62 69 ARG A C 1
ATOM 566 O O . ARG A 1 69 ? -11.891 7.950 3.968 1.00 98.62 69 ARG A O 1
ATOM 573 N N . VAL A 1 70 ? -10.499 8.129 2.213 1.00 98.44 70 VAL A N 1
ATOM 574 C CA . VAL A 1 70 ? -10.596 6.724 1.781 1.00 98.44 70 VAL A CA 1
ATOM 575 C C . VAL A 1 70 ? -10.092 5.774 2.873 1.00 98.44 70 VAL A C 1
ATOM 577 O O . VAL A 1 70 ? -10.746 4.773 3.157 1.00 98.44 70 VAL A O 1
ATOM 580 N N . ALA A 1 71 ? -8.988 6.098 3.552 1.00 98.56 71 ALA A N 1
ATOM 581 C CA . ALA A 1 71 ? -8.501 5.288 4.670 1.00 98.56 71 ALA A CA 1
ATOM 582 C C . ALA A 1 71 ? -9.503 5.220 5.841 1.00 98.56 71 ALA A C 1
ATOM 584 O O . ALA A 1 71 ? -9.763 4.140 6.375 1.00 98.56 71 ALA A O 1
ATOM 585 N N . GLU A 1 72 ? -10.122 6.344 6.205 1.00 98.50 72 GLU A N 1
ATOM 586 C CA . GLU A 1 72 ? -11.140 6.393 7.263 1.00 98.50 72 GLU A CA 1
ATOM 587 C C . GLU A 1 72 ? -12.437 5.666 6.875 1.00 98.50 72 GLU A C 1
ATOM 589 O O . GLU A 1 72 ? -13.024 4.954 7.691 1.00 98.50 72 GLU A O 1
ATOM 594 N N . GLU A 1 73 ? -12.869 5.769 5.616 1.00 98.62 73 GLU A N 1
ATOM 595 C CA . GLU A 1 73 ? -13.981 4.972 5.086 1.00 98.62 73 GLU A CA 1
ATOM 596 C C . GLU A 1 73 ? -13.676 3.471 5.191 1.00 98.62 73 GLU A C 1
ATOM 598 O O . GLU A 1 73 ? -14.518 2.701 5.657 1.00 98.62 73 GLU A O 1
ATOM 603 N N . ALA A 1 74 ? -12.459 3.052 4.835 1.00 98.44 74 ALA A N 1
ATOM 604 C CA . ALA A 1 74 ? -12.061 1.652 4.912 1.00 98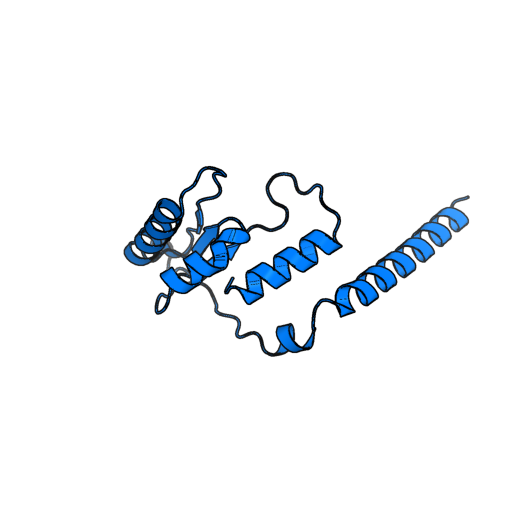.44 74 ALA A CA 1
ATOM 605 C C . ALA A 1 74 ? -12.054 1.113 6.345 1.00 98.44 74 ALA A C 1
ATOM 607 O O . ALA A 1 74 ? -12.518 -0.005 6.572 1.00 98.44 74 ALA A O 1
ATOM 608 N N . LYS A 1 75 ? -11.616 1.913 7.327 1.00 97.88 75 LYS A N 1
ATOM 609 C CA . LYS A 1 75 ? -11.769 1.572 8.751 1.00 97.88 75 LYS A CA 1
ATOM 610 C C . LYS A 1 75 ? -13.232 1.423 9.140 1.00 97.88 75 LYS A C 1
ATOM 612 O O . LYS A 1 75 ? -13.607 0.417 9.738 1.00 97.88 75 LYS A O 1
ATOM 617 N N . LYS A 1 76 ? -14.057 2.416 8.790 1.00 97.94 76 LYS A N 1
ATOM 618 C CA . LYS A 1 76 ? -15.481 2.461 9.143 1.00 97.94 76 LYS A CA 1
ATOM 619 C C . LYS A 1 76 ? -16.224 1.218 8.657 1.00 97.94 76 LYS A C 1
ATOM 621 O O . LYS A 1 76 ? -17.049 0.681 9.390 1.00 97.94 76 LYS A O 1
ATOM 626 N N . TYR A 1 77 ? -15.929 0.769 7.439 1.00 96.94 77 TYR A N 1
ATOM 627 C CA . TYR A 1 77 ? -16.582 -0.391 6.830 1.00 96.94 77 TYR A CA 1
ATOM 628 C C . TYR A 1 77 ? -15.800 -1.699 6.993 1.00 96.94 77 TYR A C 1
ATOM 630 O O . TYR A 1 77 ? -16.255 -2.732 6.510 1.00 96.94 77 TYR A O 1
ATOM 638 N N . ARG A 1 78 ? -14.660 -1.678 7.698 1.00 95.81 78 ARG A N 1
ATOM 639 C CA . ARG A 1 78 ? -13.796 -2.843 7.954 1.00 95.81 78 ARG A CA 1
ATOM 640 C C . ARG A 1 78 ? -13.404 -3.590 6.674 1.00 95.81 78 ARG A C 1
ATOM 642 O O . ARG A 1 78 ? -13.496 -4.822 6.609 1.00 95.81 78 ARG A O 1
ATOM 649 N N . PHE A 1 79 ? -12.986 -2.830 5.661 1.00 97.56 79 PHE A N 1
ATOM 650 C CA . PHE A 1 79 ? -12.499 -3.386 4.399 1.00 97.56 79 PHE A CA 1
ATOM 651 C C . PHE A 1 79 ? -11.191 -4.174 4.570 1.00 97.56 79 PHE A C 1
ATOM 653 O O . PHE A 1 79 ? -10.559 -4.128 5.625 1.00 97.56 79 PHE A O 1
ATOM 660 N N . ALA A 1 80 ? -10.784 -4.924 3.545 1.00 97.06 80 ALA A N 1
ATOM 661 C CA . ALA A 1 80 ? -9.542 -5.691 3.597 1.00 97.06 80 ALA A CA 1
ATOM 662 C C . ALA A 1 80 ? -8.329 -4.759 3.572 1.00 97.06 80 ALA A C 1
ATOM 664 O O . ALA A 1 80 ? -7.441 -4.841 4.428 1.00 97.06 80 ALA A O 1
ATOM 665 N N . THR A 1 81 ? -8.308 -3.864 2.583 1.00 98.25 81 THR A N 1
ATOM 666 C CA . THR A 1 81 ? -7.159 -3.002 2.330 1.00 98.25 81 THR A CA 1
ATOM 667 C C . THR A 1 81 ? -7.546 -1.626 1.786 1.00 98.25 81 THR A C 1
ATOM 669 O O . THR A 1 81 ? -8.697 -1.375 1.417 1.00 98.25 81 THR A O 1
ATOM 672 N N . VAL A 1 82 ? -6.559 -0.729 1.735 1.00 98.56 82 VAL A N 1
ATOM 673 C CA . VAL A 1 82 ? -6.622 0.549 1.019 1.00 98.56 82 VAL A CA 1
ATOM 674 C C . VAL A 1 82 ? -5.527 0.582 -0.040 1.00 98.56 82 VAL A C 1
ATOM 676 O O . VAL A 1 82 ? -4.344 0.568 0.298 1.00 98.56 82 VAL A O 1
ATOM 679 N N . CYS A 1 83 ? -5.916 0.658 -1.312 1.00 98.62 83 CYS A N 1
ATOM 680 C CA . CYS A 1 83 ? -4.996 0.644 -2.445 1.00 98.62 83 CYS A CA 1
ATOM 681 C C . CYS A 1 83 ? -4.661 2.053 -2.932 1.00 98.62 83 CYS A C 1
ATOM 683 O O . CYS A 1 83 ? -5.552 2.819 -3.313 1.00 98.62 83 CYS A O 1
ATOM 685 N N . VAL A 1 84 ? -3.367 2.383 -2.951 1.00 98.62 84 VAL A N 1
ATOM 686 C CA . VAL A 1 84 ? -2.860 3.698 -3.366 1.00 98.62 84 VAL A CA 1
ATOM 687 C C . VAL A 1 84 ? -1.593 3.615 -4.217 1.00 98.62 84 VAL A C 1
ATOM 689 O O . VAL A 1 84 ? -0.884 2.607 -4.237 1.00 98.62 84 VAL A O 1
ATOM 692 N N . ASN A 1 85 ? -1.273 4.717 -4.901 1.00 98.19 85 ASN A N 1
ATOM 693 C CA . ASN A 1 85 ? 0.036 4.903 -5.525 1.00 98.19 85 ASN A CA 1
ATOM 694 C C . ASN A 1 85 ? 1.144 4.826 -4.458 1.00 98.19 85 ASN A C 1
ATOM 696 O O . ASN A 1 85 ? 0.943 5.262 -3.321 1.00 98.19 85 ASN A O 1
ATOM 700 N N . SER A 1 86 ? 2.313 4.302 -4.831 1.00 96.38 86 SER A N 1
ATOM 701 C CA . SER A 1 86 ? 3.467 4.070 -3.941 1.00 96.38 86 SER A CA 1
ATOM 702 C C . SER A 1 86 ? 3.898 5.296 -3.129 1.00 96.38 86 SER A C 1
ATOM 704 O O . SER A 1 86 ? 4.293 5.163 -1.970 1.00 96.38 86 SER A O 1
ATOM 706 N N . SER A 1 87 ? 3.714 6.501 -3.670 1.00 96.06 87 SER A N 1
ATOM 707 C CA . SER A 1 87 ? 3.974 7.773 -2.983 1.00 96.06 87 SER A CA 1
ATOM 708 C C . SER A 1 87 ? 3.077 8.046 -1.767 1.00 96.06 87 SER A C 1
ATOM 710 O O . SER A 1 87 ? 3.474 8.791 -0.873 1.00 96.06 87 SER A O 1
ATOM 712 N N . ASN A 1 88 ? 1.888 7.444 -1.702 1.00 98.25 88 ASN A N 1
ATOM 713 C CA . ASN A 1 88 ? 0.888 7.695 -0.660 1.00 98.25 88 ASN A CA 1
ATOM 714 C C . ASN A 1 88 ? 0.859 6.619 0.435 1.00 98.25 88 ASN A C 1
ATOM 716 O O . ASN A 1 88 ? 0.124 6.769 1.411 1.00 98.25 88 ASN A O 1
ATOM 720 N N . VAL A 1 89 ? 1.653 5.550 0.306 1.00 98.12 89 VAL A N 1
ATOM 721 C CA . VAL A 1 89 ? 1.623 4.399 1.224 1.00 98.12 89 VAL A CA 1
ATOM 722 C C . VAL A 1 89 ? 1.844 4.821 2.669 1.00 98.12 89 VAL A C 1
ATOM 724 O O . VAL A 1 89 ? 1.060 4.438 3.528 1.00 98.12 89 VAL A O 1
ATOM 727 N N . LYS A 1 90 ? 2.845 5.670 2.932 1.00 97.81 90 LYS A N 1
ATOM 728 C CA . LYS A 1 90 ? 3.145 6.142 4.289 1.00 97.81 90 LYS A CA 1
ATOM 729 C C . LYS A 1 90 ? 1.948 6.846 4.933 1.00 97.81 90 LYS A C 1
ATOM 731 O O . LYS A 1 90 ? 1.614 6.572 6.078 1.00 97.81 90 LYS A O 1
ATOM 736 N N . ILE A 1 91 ? 1.271 7.709 4.171 1.00 98.19 91 ILE A N 1
ATOM 737 C CA . ILE A 1 91 ? 0.096 8.458 4.637 1.00 98.19 91 ILE A CA 1
ATOM 738 C C . ILE A 1 91 ? -1.034 7.494 5.007 1.00 98.19 91 ILE A C 1
ATOM 740 O O . ILE A 1 91 ? -1.690 7.680 6.029 1.00 98.19 91 ILE A O 1
ATOM 744 N N . VAL A 1 92 ? -1.268 6.470 4.182 1.00 98.31 92 VAL A N 1
ATOM 745 C CA . VAL A 1 92 ? -2.298 5.458 4.444 1.00 98.31 92 VAL A CA 1
ATOM 746 C C . VAL A 1 92 ? -1.908 4.565 5.618 1.00 98.31 92 VAL A C 1
ATOM 748 O O . VAL A 1 92 ? -2.752 4.297 6.461 1.00 98.31 92 VAL A O 1
ATOM 751 N N . ALA A 1 93 ? -0.653 4.130 5.711 1.00 97.69 93 ALA A N 1
ATOM 752 C CA . ALA A 1 93 ? -0.170 3.291 6.803 1.00 97.69 93 ALA A CA 1
ATOM 753 C C . ALA A 1 93 ? -0.325 3.989 8.164 1.00 97.69 93 ALA A C 1
ATOM 755 O O . ALA A 1 93 ? -0.859 3.392 9.095 1.00 97.69 93 ALA A O 1
ATOM 756 N N . GLU A 1 94 ? 0.064 5.266 8.250 1.00 98.00 94 GLU A N 1
ATOM 757 C CA . GLU A 1 94 ? -0.153 6.112 9.431 1.00 98.00 94 GLU A CA 1
ATOM 758 C C . GLU A 1 94 ? -1.646 6.299 9.712 1.00 98.00 94 GLU A C 1
ATOM 760 O O . GLU A 1 94 ? -2.097 6.148 10.846 1.00 98.00 94 GLU A O 1
ATOM 765 N N . ALA A 1 95 ? -2.442 6.581 8.675 1.00 98.06 95 ALA A N 1
ATOM 766 C CA . ALA A 1 95 ? -3.881 6.711 8.836 1.00 98.06 95 ALA A CA 1
ATOM 767 C C . ALA A 1 95 ? -4.504 5.410 9.349 1.00 98.06 95 ALA A C 1
ATOM 769 O O . ALA A 1 95 ? -5.399 5.488 10.167 1.00 98.06 95 ALA A O 1
ATOM 770 N N . LEU A 1 96 ? -4.041 4.227 8.942 1.00 97.50 96 LEU A N 1
ATOM 771 C CA . LEU A 1 96 ? -4.596 2.925 9.330 1.00 97.50 96 LEU A CA 1
ATOM 772 C C . LEU A 1 96 ? -4.021 2.349 10.637 1.00 97.50 96 LEU A C 1
ATOM 774 O O . LEU A 1 96 ? -4.311 1.196 10.968 1.00 97.50 96 LEU A O 1
ATOM 778 N N . GLU A 1 97 ? -3.239 3.113 11.402 1.00 95.94 97 GLU A N 1
ATOM 779 C CA . GLU A 1 97 ? -2.679 2.641 12.670 1.00 95.94 97 GLU A CA 1
ATOM 780 C C . GLU A 1 97 ? -3.776 2.122 13.622 1.00 95.94 97 GLU A C 1
ATOM 782 O O . GLU A 1 97 ? -4.851 2.710 13.764 1.00 95.94 97 GLU A O 1
ATOM 787 N N . GLY A 1 98 ? -3.530 0.957 14.231 1.00 94.38 98 GLY A N 1
ATOM 788 C CA . GLY A 1 98 ? -4.489 0.270 15.105 1.00 94.38 98 GLY A CA 1
ATOM 789 C C . GLY A 1 98 ? -5.661 -0.426 14.394 1.00 94.38 98 GLY A C 1
ATOM 790 O O . GLY A 1 98 ? -6.447 -1.095 15.059 1.00 94.38 98 GLY A O 1
ATOM 791 N N . SER A 1 99 ? -5.782 -0.314 13.068 1.00 95.75 99 SER A N 1
ATOM 792 C CA . SER A 1 99 ? -6.832 -0.972 12.278 1.00 95.75 99 SER A CA 1
ATOM 793 C C . SER A 1 99 ? -6.427 -2.370 11.792 1.00 95.75 99 SER A C 1
ATOM 795 O O . SER A 1 99 ? -5.243 -2.661 11.607 1.00 95.75 99 SER A O 1
ATOM 797 N N . GLU A 1 100 ? -7.419 -3.223 11.519 1.00 94.44 100 GLU A N 1
ATOM 798 C CA . GLU A 1 100 ? -7.256 -4.502 10.802 1.00 94.44 100 GLU A CA 1
ATOM 799 C C . GLU A 1 100 ? -7.103 -4.319 9.279 1.00 94.44 100 GLU A C 1
ATOM 801 O O . GLU A 1 100 ? -6.659 -5.238 8.592 1.00 94.44 100 GLU A O 1
ATOM 806 N N . VAL A 1 101 ? -7.453 -3.137 8.761 1.00 97.25 101 VAL A N 1
ATOM 807 C CA . VAL A 1 101 ? -7.289 -2.761 7.349 1.00 97.25 101 VAL A CA 1
ATOM 808 C C . VAL A 1 101 ? -5.803 -2.561 7.056 1.00 97.25 101 VAL A C 1
ATOM 810 O O . VAL A 1 101 ? -5.109 -1.885 7.820 1.00 97.25 101 VAL A O 1
ATOM 813 N N . LEU A 1 102 ? -5.316 -3.107 5.942 1.00 97.69 102 LEU A N 1
ATOM 814 C CA . LEU A 1 102 ? -3.918 -2.949 5.535 1.00 97.69 102 LEU A CA 1
ATOM 815 C C . LEU A 1 102 ? -3.753 -1.922 4.404 1.00 97.69 102 LEU A C 1
ATOM 817 O O . LEU A 1 102 ? -4.584 -1.872 3.499 1.00 97.69 102 LEU A O 1
ATOM 821 N N . PRO A 1 103 ? -2.692 -1.104 4.404 1.00 97.75 103 PRO A N 1
ATOM 822 C CA . PRO A 1 103 ? -2.302 -0.373 3.203 1.00 97.75 103 PRO A CA 1
ATOM 823 C C . PRO A 1 103 ? -1.798 -1.365 2.145 1.00 97.75 103 PRO A C 1
ATOM 825 O O . PRO A 1 103 ? -1.081 -2.305 2.469 1.00 97.75 103 PRO A O 1
ATOM 828 N N . ILE A 1 104 ? -2.137 -1.147 0.877 1.00 97.88 104 ILE A N 1
ATOM 829 C CA . ILE A 1 104 ? -1.501 -1.829 -0.254 1.00 97.88 104 ILE A CA 1
ATOM 830 C C . ILE A 1 104 ? -1.108 -0.813 -1.318 1.00 97.88 104 ILE A C 1
ATOM 832 O O . ILE A 1 104 ? -1.681 0.277 -1.422 1.00 97.88 104 ILE A O 1
ATOM 836 N N . SER A 1 105 ? -0.122 -1.180 -2.130 1.00 97.94 105 SER A N 1
ATOM 837 C CA . SER A 1 105 ? 0.406 -0.308 -3.167 1.00 97.94 105 SER A CA 1
ATOM 838 C C . SER A 1 105 ? 0.473 -0.981 -4.523 1.00 97.94 105 SER A C 1
ATOM 840 O O . SER A 1 105 ? 0.785 -2.166 -4.631 1.00 97.94 105 SER A O 1
ATOM 842 N N . VAL A 1 106 ? 0.230 -0.192 -5.562 1.00 98.31 106 VAL A N 1
ATOM 843 C CA . VAL A 1 106 ? 0.591 -0.553 -6.930 1.00 98.31 106 VAL A CA 1
ATOM 844 C C . VAL A 1 106 ? 2.066 -0.239 -7.200 1.00 98.31 106 VAL A C 1
ATOM 846 O O . VAL A 1 106 ? 2.607 0.731 -6.677 1.00 98.31 106 VAL A O 1
ATOM 849 N N . VAL A 1 107 ? 2.708 -1.045 -8.050 1.00 97.94 107 VAL A N 1
ATOM 850 C CA . VAL A 1 107 ? 4.112 -0.885 -8.461 1.00 97.94 107 VAL A CA 1
ATOM 851 C C . VAL A 1 107 ? 4.182 -0.848 -9.979 1.00 97.94 107 VAL A C 1
ATOM 853 O O . VAL A 1 107 ? 3.615 -1.699 -10.666 1.00 97.94 107 VAL A O 1
ATOM 856 N N . GLY A 1 108 ? 4.871 0.152 -10.510 1.00 96.25 108 GLY A N 1
ATOM 857 C CA . GLY A 1 108 ? 4.988 0.424 -11.931 1.00 96.25 108 GLY A CA 1
ATOM 858 C C . GLY A 1 108 ? 3.676 0.709 -12.643 1.00 96.25 108 GLY A C 1
ATOM 859 O O . GLY A 1 108 ? 3.564 0.520 -13.850 1.00 96.25 108 GLY A O 1
ATOM 860 N N . PHE A 1 109 ? 2.672 1.154 -11.903 1.00 97.56 109 PHE A N 1
ATOM 861 C CA . PHE A 1 109 ? 1.342 1.444 -12.414 1.00 97.56 109 PHE A CA 1
ATOM 862 C C . PHE A 1 109 ? 1.244 2.891 -12.938 1.00 97.56 109 PHE A C 1
ATOM 864 O O . PHE A 1 109 ? 1.930 3.771 -12.422 1.00 97.56 109 PHE A O 1
ATOM 871 N N . PRO A 1 110 ? 0.385 3.180 -13.937 1.00 96.62 110 PRO A N 1
ATOM 872 C CA . PRO A 1 110 ? -0.452 2.236 -14.688 1.00 96.62 110 PRO A CA 1
ATOM 873 C C . PRO A 1 110 ? 0.244 1.601 -15.893 1.00 96.62 110 PRO A C 1
ATOM 875 O O . PRO A 1 110 ? -0.182 0.548 -16.354 1.00 96.62 110 PRO A O 1
ATOM 878 N N . LEU A 1 111 ? 1.292 2.235 -16.422 1.00 96.94 111 LEU A N 1
ATOM 879 C CA . LEU A 1 111 ? 1.839 1.881 -17.734 1.00 96.94 111 LEU A CA 1
ATOM 880 C C . LEU A 1 111 ? 2.702 0.617 -17.722 1.00 96.94 111 LEU A C 1
ATOM 882 O O . LEU A 1 111 ? 2.813 -0.056 -18.741 1.00 96.94 111 LEU A O 1
ATOM 886 N N . GLY A 1 112 ? 3.365 0.308 -16.607 1.00 94.44 112 GLY A N 1
ATOM 887 C CA . GLY A 1 112 ? 4.204 -0.884 -16.484 1.00 94.44 112 GLY A CA 1
ATOM 888 C C . GLY A 1 112 ? 5.464 -0.876 -17.349 1.00 94.44 112 GLY A C 1
ATOM 889 O O . GLY A 1 112 ? 6.133 -1.904 -17.422 1.00 94.44 112 GLY A O 1
ATOM 890 N N . ALA A 1 113 ? 5.809 0.242 -17.990 1.00 95.19 113 ALA A N 1
ATOM 891 C CA . ALA A 1 113 ? 6.869 0.313 -18.997 1.00 95.19 113 ALA A CA 1
ATOM 892 C C . ALA A 1 113 ? 8.274 0.604 -18.433 1.00 95.19 113 ALA A C 1
ATOM 894 O O . ALA A 1 113 ? 9.215 0.768 -19.205 1.00 95.19 113 ALA A O 1
ATOM 895 N N . MET A 1 114 ? 8.434 0.681 -17.108 1.00 91.12 114 MET A N 1
ATOM 896 C CA . MET A 1 114 ? 9.754 0.857 -16.489 1.00 91.12 114 MET A CA 1
ATOM 897 C C . MET A 1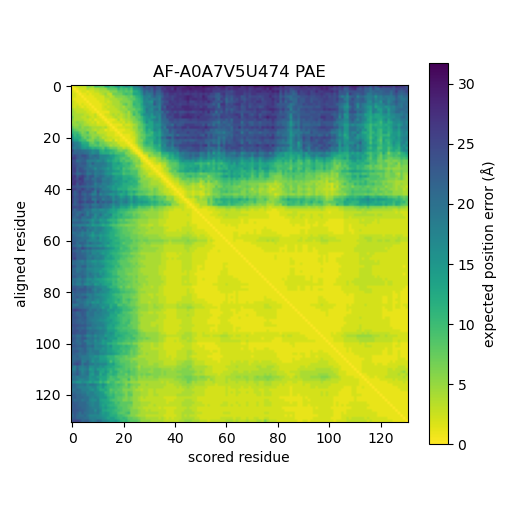 114 ? 10.550 -0.449 -16.516 1.00 91.12 114 MET A C 1
ATOM 899 O O . MET A 1 114 ? 9.977 -1.545 -16.564 1.00 91.12 114 MET A O 1
ATOM 903 N N . ASP A 1 115 ? 11.869 -0.327 -16.408 1.00 88.06 115 ASP A N 1
ATOM 904 C CA . ASP A 1 115 ? 12.756 -1.463 -16.196 1.00 88.06 115 ASP A CA 1
ATOM 905 C C . ASP A 1 115 ? 12.446 -2.192 -14.869 1.00 88.06 115 ASP A C 1
ATOM 907 O O . ASP A 1 115 ? 11.799 -1.668 -13.954 1.00 88.06 115 ASP A O 1
ATOM 911 N N . TYR A 1 116 ? 12.889 -3.446 -14.769 1.00 85.25 116 TYR A N 1
ATOM 912 C CA . TYR A 1 116 ? 12.602 -4.292 -13.609 1.00 85.25 116 TYR A CA 1
ATOM 913 C C . TYR A 1 116 ? 13.268 -3.786 -12.318 1.00 85.25 116 TYR A C 1
ATOM 915 O O . TYR A 1 116 ? 12.750 -4.064 -11.236 1.00 85.25 116 TYR A O 1
ATOM 923 N N . VAL A 1 117 ? 14.382 -3.050 -12.410 1.00 83.31 117 VAL A N 1
ATOM 924 C CA . VAL A 1 117 ? 15.130 -2.525 -11.255 1.00 83.31 117 VAL A CA 1
ATOM 925 C C . VAL A 1 117 ? 14.316 -1.436 -10.589 1.00 83.31 117 VAL A C 1
ATOM 927 O O . VAL A 1 117 ? 14.106 -1.469 -9.378 1.00 83.31 117 VAL A O 1
ATOM 930 N N . SER A 1 118 ? 13.783 -0.522 -11.399 1.00 87.44 118 SER A N 1
ATOM 931 C CA . SER A 1 118 ? 12.902 0.554 -10.957 1.00 87.44 118 SER A CA 1
ATOM 932 C C . SER A 1 118 ? 11.665 -0.001 -10.244 1.00 87.44 118 SER A C 1
ATOM 934 O O . SER A 1 118 ? 11.328 0.450 -9.150 1.00 87.44 118 SER A O 1
ATOM 936 N N . LYS A 1 119 ? 11.038 -1.050 -10.795 1.00 90.94 119 LYS A N 1
ATOM 937 C CA . LYS A 1 119 ? 9.903 -1.737 -10.148 1.00 90.94 119 LYS A CA 1
A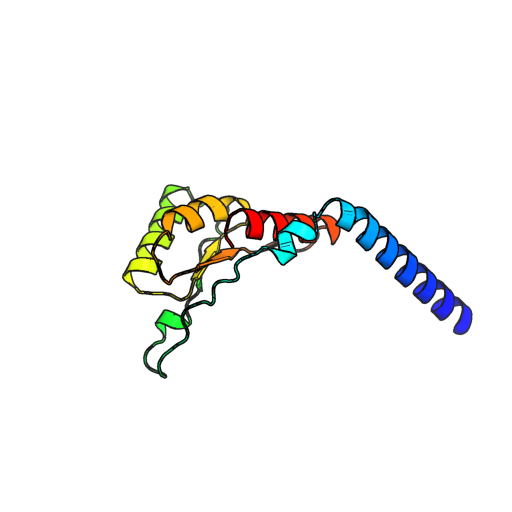TOM 938 C C . LYS A 1 119 ? 10.301 -2.416 -8.836 1.00 90.94 119 LYS A C 1
ATOM 940 O O . LYS A 1 119 ? 9.573 -2.324 -7.852 1.00 90.94 119 LYS A O 1
ATOM 945 N N . ALA A 1 120 ? 11.449 -3.093 -8.802 1.00 87.69 120 ALA A N 1
ATOM 946 C CA . ALA A 1 120 ? 11.937 -3.747 -7.591 1.00 87.69 120 ALA A CA 1
ATOM 947 C C . ALA A 1 120 ? 12.206 -2.728 -6.473 1.00 87.69 120 ALA A C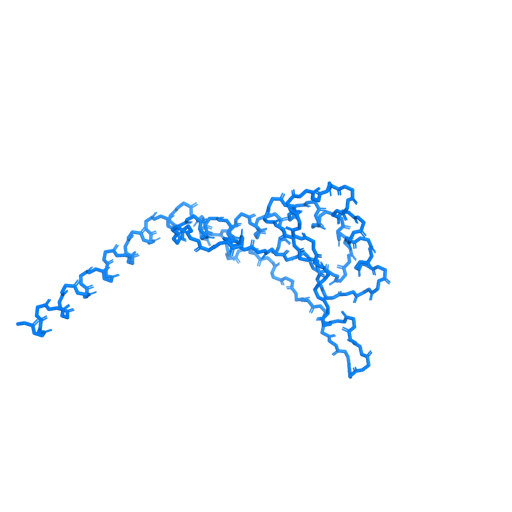 1
ATOM 949 O O . ALA A 1 120 ? 11.819 -2.952 -5.325 1.00 87.69 120 ALA A O 1
ATOM 950 N N . PHE A 1 121 ? 12.821 -1.593 -6.808 1.00 87.12 121 PHE A N 1
ATOM 951 C CA . PHE A 1 121 ? 13.074 -0.521 -5.853 1.00 87.12 121 PHE A CA 1
ATOM 952 C C . PHE A 1 121 ? 11.775 0.108 -5.343 1.00 87.12 121 PHE A C 1
ATOM 954 O O . PHE A 1 121 ? 11.618 0.284 -4.136 1.00 87.12 121 PHE A O 1
ATOM 961 N N . GLU A 1 122 ? 10.822 0.394 -6.233 1.00 93.38 122 GLU A N 1
ATOM 962 C CA . GLU A 1 122 ? 9.511 0.923 -5.852 1.00 93.38 122 GLU A CA 1
ATOM 963 C C . GLU A 1 122 ? 8.757 -0.033 -4.915 1.00 93.38 122 GLU A C 1
ATOM 965 O O . GLU A 1 122 ? 8.234 0.408 -3.893 1.00 93.38 122 GLU A O 1
ATOM 970 N N . ALA A 1 123 ? 8.767 -1.341 -5.194 1.00 92.25 123 ALA A N 1
ATOM 971 C CA . ALA A 1 123 ? 8.157 -2.343 -4.321 1.00 92.25 123 ALA A CA 1
ATOM 972 C C . ALA A 1 123 ? 8.789 -2.348 -2.919 1.00 92.25 123 ALA A C 1
ATOM 974 O O . ALA A 1 123 ? 8.084 -2.329 -1.911 1.00 92.25 123 ALA A O 1
ATOM 975 N N . VAL A 1 124 ? 10.123 -2.320 -2.839 1.00 88.38 124 VAL A N 1
ATOM 976 C CA . VAL A 1 124 ? 10.845 -2.254 -1.558 1.00 88.38 124 VAL A CA 1
ATOM 977 C C . VAL A 1 124 ? 10.533 -0.959 -0.817 1.00 88.38 124 VAL A C 1
ATOM 979 O O . VAL A 1 124 ? 10.367 -0.970 0.402 1.00 88.38 124 VAL A O 1
ATOM 982 N N . TYR A 1 125 ? 10.443 0.158 -1.537 1.00 88.19 125 TYR A N 1
ATOM 983 C CA . TYR A 1 125 ? 10.095 1.447 -0.958 1.00 88.19 125 TYR A CA 1
ATOM 984 C C . TYR A 1 125 ? 8.663 1.457 -0.410 1.00 88.19 125 TYR A C 1
ATOM 986 O O . TYR A 1 125 ? 8.448 1.944 0.699 1.00 88.19 125 TYR A O 1
ATOM 994 N N . ALA A 1 126 ? 7.696 0.880 -1.126 1.00 94.06 126 ALA A N 1
ATOM 995 C CA . ALA A 1 126 ? 6.323 0.740 -0.647 1.00 94.06 126 ALA A CA 1
ATOM 996 C C . ALA A 1 126 ? 6.268 -0.080 0.653 1.00 94.06 126 ALA A C 1
ATOM 998 O O . ALA A 1 126 ? 5.719 0.388 1.650 1.00 94.06 126 ALA A O 1
ATOM 999 N N . VAL A 1 127 ? 6.931 -1.239 0.687 1.00 91.94 127 VAL A N 1
ATOM 1000 C CA . VAL A 1 127 ? 7.012 -2.094 1.884 1.00 91.94 127 VAL A CA 1
ATOM 1001 C C . VAL A 1 127 ? 7.665 -1.362 3.065 1.00 91.94 127 VAL A C 1
ATOM 1003 O O . VAL A 1 127 ? 7.164 -1.404 4.186 1.00 91.94 127 VAL A O 1
ATOM 1006 N 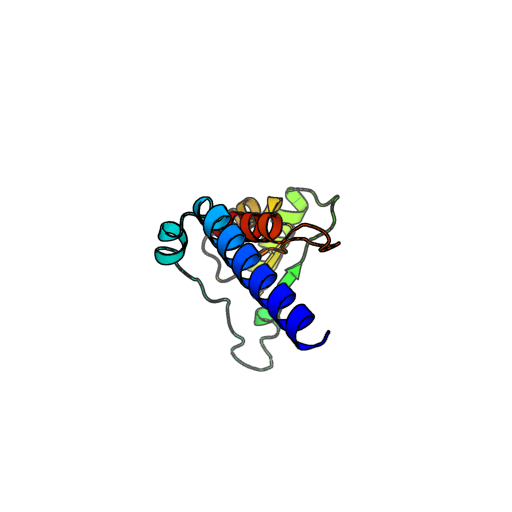N . LYS A 1 128 ? 8.753 -0.614 2.832 1.00 88.88 128 LYS A N 1
ATOM 1007 C CA . LYS A 1 128 ? 9.395 0.222 3.869 1.00 88.88 128 LYS A CA 1
ATOM 1008 C C . LYS A 1 128 ? 8.464 1.281 4.454 1.00 88.88 128 LYS A C 1
ATOM 1010 O O . LYS A 1 128 ? 8.624 1.648 5.614 1.00 88.88 128 LYS A O 1
ATOM 1015 N N . ASN A 1 129 ? 7.517 1.773 3.661 1.00 92.75 129 ASN A N 1
ATOM 1016 C CA . ASN A 1 129 ? 6.536 2.766 4.085 1.00 92.75 129 ASN A CA 1
ATOM 1017 C C . ASN A 1 129 ? 5.251 2.152 4.658 1.00 92.75 129 ASN A C 1
ATOM 1019 O O . ASN A 1 129 ? 4.346 2.900 5.022 1.00 92.75 129 ASN A O 1
ATOM 1023 N N . GLY A 1 130 ? 5.186 0.825 4.779 1.00 92.44 130 GLY A N 1
ATOM 1024 C CA . GLY A 1 130 ? 4.151 0.129 5.534 1.00 92.44 130 GLY A CA 1
ATOM 1025 C C . GLY A 1 130 ? 3.150 -0.674 4.713 1.00 92.44 130 GLY A C 1
ATOM 1026 O O . GLY A 1 130 ? 2.218 -1.174 5.335 1.00 92.44 130 GLY A O 1
ATOM 1027 N N . ALA A 1 131 ? 3.326 -0.793 3.388 1.00 93.00 131 ALA A N 1
ATOM 1028 C CA . ALA A 1 131 ? 2.560 -1.733 2.555 1.00 93.00 131 ALA A CA 1
ATOM 1029 C C . ALA A 1 131 ? 2.850 -3.204 2.904 1.00 93.00 131 ALA A C 1
ATOM 1031 O O . ALA A 1 131 ? 3.984 -3.501 3.351 1.00 93.00 131 ALA A O 1
#

Sequence (131 aa):
MREEILQELSVRKEEISDRVRDELKIIDRSFIKDLKIRKARRPEGYDDIAALIDHTILKPEASISDVKRVAEEAKKYRFATVCVNSSNVKIVAEALEGSEVLPISVVGFPLGAMDYVSKAFEAVYAVKNGA